Protein AF-A0A7Y5NGT2-F1 (afdb_monomer)

Sequence (74 aa):
MTENDFYIDERDLTLEEVQEALSRYERKYGMTSKEFSEKWKRGETYFVSESVDWIGLLEAYRALNGVSHQQSRN

Structure (mmCIF, N/CA/C/O backbone):
data_AF-A0A7Y5NGT2-F1
#
_entry.id   AF-A0A7Y5NGT2-F1
#
loop_
_atom_site.group_PDB
_atom_site.id
_atom_site.type_symbol
_atom_site.label_atom_id
_atom_site.label_alt_id
_atom_site.label_comp_id
_atom_site.label_asym_id
_atom_site.label_entity_id
_atom_site.label_seq_id
_atom_site.pdbx_PDB_ins_code
_atom_site.Cartn_x
_atom_site.Cartn_y
_atom_site.Cartn_z
_atom_site.occupancy
_atom_site.B_iso_or_equiv
_atom_site.auth_seq_id
_atom_site.auth_comp_id
_atom_site.auth_asym_id
_atom_site.auth_atom_id
_atom_site.pdbx_PDB_model_num
ATOM 1 N N . MET A 1 1 ? -16.611 14.201 -19.564 1.00 37.25 1 MET A N 1
ATOM 2 C CA . MET A 1 1 ? -15.268 13.659 -19.852 1.00 37.25 1 MET A CA 1
ATOM 3 C C . MET A 1 1 ? -14.919 12.752 -18.694 1.00 37.25 1 MET A C 1
ATOM 5 O O . MET A 1 1 ? -14.441 13.221 -17.673 1.00 37.25 1 MET A O 1
ATOM 9 N N . THR A 1 2 ? -15.299 11.491 -18.799 1.00 56.53 2 THR A N 1
ATOM 10 C CA . THR A 1 2 ? -15.109 10.474 -17.765 1.00 56.53 2 THR A CA 1
ATOM 11 C C . THR A 1 2 ? -14.823 9.208 -18.525 1.00 56.53 2 THR A C 1
ATOM 13 O O . THR A 1 2 ? -15.719 8.772 -19.225 1.00 56.53 2 THR A O 1
ATOM 16 N N . GLU A 1 3 ? -13.581 8.749 -18.452 1.00 46.06 3 GLU A N 1
ATOM 17 C CA . GLU A 1 3 ? -13.095 7.392 -18.737 1.00 46.06 3 GLU A CA 1
ATOM 18 C 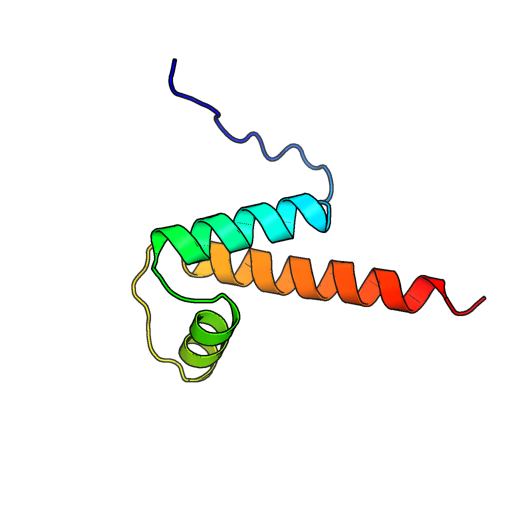C . GLU A 1 3 ? -11.589 7.533 -18.979 1.00 46.06 3 GLU A C 1
ATOM 20 O O . GLU A 1 3 ? -11.110 7.599 -20.105 1.00 46.06 3 GLU A O 1
ATOM 25 N N . ASN A 1 4 ? -10.829 7.654 -17.884 1.00 45.06 4 ASN A N 1
ATOM 26 C CA . ASN A 1 4 ? -9.482 7.096 -17.903 1.00 45.06 4 ASN A CA 1
ATOM 27 C C . ASN A 1 4 ? -9.673 5.610 -17.607 1.00 45.06 4 ASN A C 1
ATOM 29 O O . ASN A 1 4 ? -9.559 5.181 -16.459 1.00 45.06 4 ASN A O 1
ATOM 33 N N . ASP A 1 5 ? -10.050 4.865 -18.643 1.00 47.66 5 ASP A N 1
ATOM 34 C CA . ASP A 1 5 ? -9.797 3.435 -18.707 1.00 47.66 5 ASP A CA 1
ATOM 35 C C . ASP A 1 5 ? -8.285 3.267 -18.602 1.00 47.66 5 ASP A C 1
ATOM 37 O O . ASP A 1 5 ? -7.534 3.560 -19.537 1.00 47.66 5 ASP A O 1
ATOM 41 N N . PHE A 1 6 ? -7.827 2.891 -17.411 1.00 56.00 6 PHE A N 1
ATOM 42 C CA . PHE A 1 6 ? -6.434 2.569 -17.160 1.00 56.00 6 PHE A CA 1
ATOM 43 C C . PHE A 1 6 ? -6.107 1.286 -17.928 1.00 56.00 6 PHE A C 1
ATOM 45 O O . PHE A 1 6 ? -6.232 0.179 -17.409 1.00 56.00 6 PHE A O 1
ATOM 52 N N . TYR A 1 7 ? -5.706 1.450 -19.188 1.00 46.72 7 TYR A N 1
ATOM 53 C CA . TYR A 1 7 ? -4.928 0.461 -19.916 1.00 46.72 7 TYR A CA 1
ATOM 54 C C . TYR A 1 7 ? -3.652 0.220 -19.114 1.00 46.72 7 TYR A C 1
ATOM 56 O O . TYR A 1 7 ? -2.731 1.037 -19.133 1.00 46.72 7 TYR A O 1
ATOM 64 N N . ILE A 1 8 ? -3.604 -0.895 -18.392 1.00 48.34 8 ILE A N 1
ATOM 65 C CA . ILE A 1 8 ? -2.343 -1.446 -17.914 1.00 48.34 8 ILE A CA 1
ATOM 66 C C . ILE A 1 8 ? -1.711 -2.090 -19.151 1.00 48.34 8 ILE A C 1
ATOM 68 O O . ILE A 1 8 ? -1.903 -3.270 -19.430 1.00 48.34 8 ILE A O 1
ATOM 72 N N . ASP A 1 9 ? -1.065 -1.254 -19.967 1.00 46.16 9 ASP A N 1
ATOM 73 C CA . ASP A 1 9 ? -0.048 -1.695 -20.921 1.00 46.16 9 ASP A CA 1
ATOM 74 C C . ASP A 1 9 ? 0.962 -2.549 -20.132 1.00 46.16 9 ASP A C 1
ATOM 76 O O . ASP A 1 9 ? 1.191 -2.274 -18.953 1.00 46.16 9 ASP A O 1
ATOM 80 N N . GLU A 1 10 ? 1.550 -3.582 -20.735 1.00 52.75 10 GLU A N 1
ATOM 81 C CA . GLU A 1 10 ? 2.471 -4.552 -20.106 1.00 52.75 10 GLU A CA 1
ATOM 82 C C . GLU A 1 10 ? 3.813 -3.918 -19.660 1.00 52.75 10 GLU A C 1
ATOM 84 O O . GLU A 1 10 ? 4.860 -4.563 -19.621 1.00 52.75 10 GLU A O 1
ATOM 89 N N . ARG A 1 11 ? 3.811 -2.620 -19.352 1.00 59.94 11 ARG A N 1
ATOM 90 C CA . ARG A 1 11 ? 4.915 -1.859 -18.789 1.00 59.94 11 ARG A CA 1
ATOM 91 C C . ARG A 1 11 ? 4.945 -2.126 -17.289 1.00 59.94 11 ARG A C 1
ATOM 93 O O . ARG A 1 11 ? 3.944 -1.943 -16.599 1.00 59.94 11 ARG A O 1
ATOM 100 N N . ASP A 1 12 ? 6.105 -2.547 -16.794 1.00 65.00 12 ASP A N 1
ATOM 101 C CA . ASP A 1 12 ? 6.367 -2.656 -15.360 1.00 65.00 12 ASP A CA 1
ATOM 102 C C . ASP A 1 12 ? 5.933 -1.359 -14.658 1.00 65.00 12 ASP A C 1
ATOM 104 O O . ASP A 1 12 ? 6.408 -0.275 -15.008 1.00 65.00 12 ASP A O 1
ATOM 108 N N . LEU A 1 13 ? 5.023 -1.461 -13.683 1.00 73.50 13 LEU A N 1
ATOM 109 C CA . LEU A 1 13 ? 4.603 -0.310 -12.882 1.00 73.50 13 LEU A CA 1
ATOM 110 C C . LEU A 1 13 ? 5.830 0.325 -12.212 1.00 73.50 13 LEU A C 1
ATOM 112 O O . LEU A 1 13 ? 6.641 -0.370 -11.593 1.00 73.50 13 LEU A O 1
ATOM 116 N N . THR A 1 14 ? 5.959 1.649 -12.284 1.00 86.25 14 THR A N 1
ATOM 117 C CA . THR A 1 14 ? 7.015 2.373 -11.567 1.00 86.25 14 THR A CA 1
ATOM 118 C C . THR A 1 14 ? 6.685 2.513 -10.080 1.00 86.25 14 THR A C 1
ATOM 120 O O . THR A 1 14 ? 5.531 2.437 -9.657 1.00 86.25 14 THR A O 1
ATOM 123 N N . LEU A 1 15 ? 7.708 2.760 -9.250 1.00 85.12 15 LEU A N 1
ATOM 124 C CA . LEU A 1 15 ? 7.511 2.963 -7.810 1.00 85.12 15 LEU A CA 1
ATOM 125 C C . LEU A 1 15 ? 6.562 4.138 -7.516 1.00 85.12 15 LEU A C 1
ATOM 127 O O . LEU A 1 15 ? 5.772 4.059 -6.579 1.00 85.12 15 LEU A O 1
ATOM 131 N N . GLU A 1 16 ? 6.635 5.206 -8.312 1.00 88.94 16 GLU A N 1
ATOM 132 C CA . GLU A 1 16 ? 5.780 6.388 -8.171 1.00 88.94 16 GLU A CA 1
ATOM 133 C C . GLU A 1 16 ? 4.315 6.066 -8.495 1.00 88.94 16 GLU A C 1
ATOM 135 O O . GLU A 1 16 ? 3.432 6.374 -7.696 1.00 88.94 16 GLU A O 1
ATOM 140 N N . GLU A 1 17 ? 4.054 5.352 -9.594 1.00 88.25 17 GLU A N 1
ATOM 141 C CA . GLU A 1 17 ? 2.699 4.923 -9.973 1.00 88.25 17 GLU A CA 1
ATOM 142 C C . GLU A 1 17 ? 2.080 3.995 -8.925 1.00 88.25 17 GLU A C 1
ATOM 144 O O . GLU A 1 17 ? 0.913 4.147 -8.558 1.00 88.25 17 GLU A O 1
ATOM 149 N N . VAL A 1 18 ? 2.871 3.065 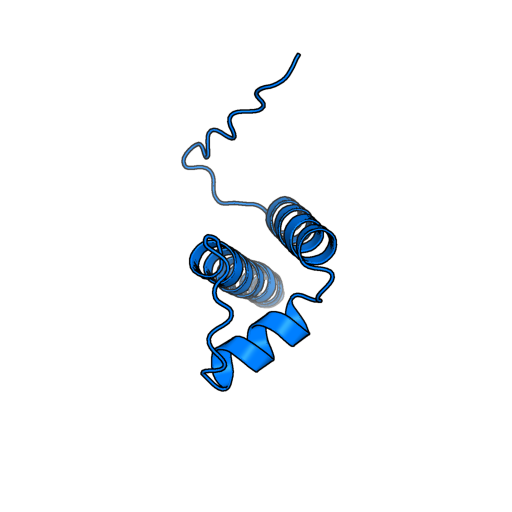-8.380 1.00 89.44 18 VAL A N 1
ATOM 150 C CA . VAL A 1 18 ? 2.416 2.181 -7.300 1.00 89.44 18 VAL A CA 1
ATOM 151 C C . VAL A 1 18 ? 2.095 2.978 -6.033 1.00 89.44 18 VAL A C 1
ATOM 153 O O . VAL A 1 18 ? 1.071 2.728 -5.396 1.00 89.44 18 VAL A O 1
ATOM 156 N N . GLN A 1 19 ? 2.925 3.956 -5.661 1.00 91.06 19 GLN A N 1
ATOM 157 C CA . GLN A 1 19 ? 2.660 4.830 -4.511 1.00 91.06 19 GLN A CA 1
ATOM 158 C C . GLN A 1 19 ? 1.398 5.677 -4.706 1.00 91.06 19 GLN A C 1
ATOM 160 O O . GLN A 1 19 ? 0.612 5.842 -3.766 1.00 91.06 19 GLN A O 1
ATOM 165 N N . GLU A 1 20 ? 1.180 6.205 -5.911 1.00 92.44 20 GLU A N 1
ATOM 166 C CA . GLU A 1 20 ? -0.018 6.976 -6.227 1.00 92.44 20 GLU A CA 1
ATOM 167 C C . GLU A 1 20 ? -1.271 6.097 -6.152 1.00 92.44 20 GLU A C 1
ATOM 169 O O . GLU A 1 20 ? -2.264 6.486 -5.528 1.00 92.44 20 GLU A O 1
ATOM 174 N N . ALA A 1 21 ? -1.213 4.891 -6.724 1.00 90.50 21 ALA A N 1
ATOM 175 C CA . ALA A 1 21 ? -2.296 3.922 -6.656 1.00 90.50 21 ALA A CA 1
ATOM 176 C C . ALA A 1 21 ? -2.631 3.589 -5.197 1.00 90.50 21 ALA A C 1
ATOM 178 O O . ALA A 1 21 ? -3.771 3.792 -4.780 1.00 90.50 21 ALA A O 1
ATOM 179 N N . LEU A 1 22 ? -1.642 3.201 -4.384 1.00 91.94 22 LEU A N 1
ATOM 180 C CA . LEU A 1 22 ? -1.831 2.944 -2.951 1.00 91.94 22 LEU A CA 1
ATOM 181 C C . LEU A 1 22 ? -2.462 4.146 -2.234 1.00 91.94 22 LEU A C 1
ATOM 183 O O . LEU A 1 22 ? -3.444 3.981 -1.517 1.00 91.94 22 LEU A O 1
ATOM 187 N N . SER A 1 23 ? -1.992 5.366 -2.499 1.00 92.94 23 SER A N 1
ATOM 188 C CA . SER A 1 23 ? -2.560 6.587 -1.908 1.00 92.94 23 SER A CA 1
ATOM 189 C C . SER A 1 23 ? -4.040 6.793 -2.256 1.00 92.94 23 SER A C 1
ATOM 191 O O . SER A 1 23 ? -4.801 7.337 -1.452 1.00 92.94 23 SER A O 1
ATOM 193 N N . ARG A 1 24 ? -4.481 6.386 -3.454 1.00 91.88 24 ARG A N 1
ATOM 194 C CA . ARG A 1 24 ? -5.900 6.440 -3.848 1.00 91.88 24 ARG A CA 1
ATOM 195 C C . ARG A 1 24 ? -6.729 5.435 -3.057 1.00 91.88 24 ARG A C 1
ATOM 197 O O . ARG A 1 24 ? -7.802 5.807 -2.582 1.00 91.88 24 ARG A O 1
ATOM 204 N N . TYR A 1 25 ? -6.226 4.215 -2.869 1.00 89.75 25 TYR A N 1
ATOM 205 C CA . TYR A 1 25 ? -6.861 3.216 -2.006 1.00 89.75 25 TYR A CA 1
ATOM 206 C C . TYR A 1 25 ? -6.983 3.723 -0.567 1.00 89.75 25 TYR A C 1
ATOM 208 O O . TYR A 1 25 ? -8.064 3.656 0.019 1.00 89.75 25 TYR A O 1
ATOM 216 N N . GLU A 1 26 ? -5.925 4.334 -0.033 1.00 92.38 26 GLU A N 1
ATOM 217 C CA . GLU A 1 26 ? -5.942 4.871 1.327 1.00 92.38 26 GLU A CA 1
ATOM 218 C C . GLU A 1 26 ? -7.005 5.951 1.522 1.00 92.38 26 GLU A C 1
ATOM 220 O O . GLU A 1 26 ? -7.752 5.927 2.501 1.00 92.38 26 GLU A O 1
ATOM 225 N N . ARG A 1 27 ? -7.131 6.873 0.560 1.00 92.56 27 ARG A N 1
ATOM 226 C CA . ARG A 1 27 ? -8.175 7.909 0.581 1.00 92.56 27 ARG A CA 1
ATOM 227 C C . ARG A 1 27 ? -9.574 7.325 0.403 1.00 92.56 27 ARG A C 1
ATOM 229 O O . ARG A 1 27 ? -10.492 7.759 1.091 1.00 92.56 27 ARG A O 1
ATOM 236 N N . LYS A 1 28 ? -9.743 6.362 -0.510 1.00 89.56 28 LYS A N 1
ATOM 237 C CA . LYS A 1 28 ? -11.037 5.725 -0.810 1.00 89.56 28 LYS A CA 1
ATOM 238 C C . LYS A 1 28 ? -11.597 4.992 0.405 1.00 89.56 28 LYS A C 1
ATOM 240 O O . LYS A 1 28 ? -12.793 5.078 0.669 1.00 89.56 28 LYS A O 1
ATOM 245 N N . TYR A 1 29 ? -10.734 4.296 1.139 1.00 87.31 29 TYR A N 1
ATOM 246 C CA . TYR A 1 29 ? -11.123 3.463 2.275 1.00 87.31 29 TYR A CA 1
ATOM 247 C C . TYR A 1 29 ? -10.892 4.119 3.639 1.00 87.31 29 TYR A C 1
ATOM 249 O O . TYR A 1 29 ? -11.282 3.545 4.655 1.00 87.31 29 TYR A O 1
ATOM 257 N N . GLY A 1 30 ? -10.281 5.308 3.675 1.00 91.44 30 GLY A N 1
ATOM 258 C CA . GLY A 1 30 ? -9.960 6.019 4.913 1.00 91.44 30 GLY A CA 1
ATOM 259 C C . GLY A 1 30 ? -9.027 5.225 5.831 1.00 91.44 30 GLY A C 1
ATOM 260 O O . GLY A 1 30 ? -9.158 5.302 7.048 1.00 91.44 30 GLY A O 1
ATOM 261 N N . MET A 1 31 ? -8.137 4.417 5.254 1.00 90.31 31 MET A N 1
ATOM 262 C CA . MET A 1 31 ? -7.275 3.472 5.966 1.00 90.31 31 MET A CA 1
ATOM 263 C C . MET A 1 31 ? -5.909 3.442 5.303 1.00 90.31 31 MET A C 1
ATOM 265 O O . MET A 1 31 ? -5.831 3.354 4.085 1.00 90.31 31 MET A O 1
ATOM 269 N N . THR A 1 32 ? -4.831 3.460 6.079 1.00 92.25 32 THR A N 1
ATOM 270 C CA . THR A 1 32 ? -3.489 3.359 5.501 1.00 92.25 32 THR A CA 1
ATOM 271 C C . THR A 1 32 ? -3.217 1.962 4.942 1.00 92.25 32 THR A C 1
ATOM 273 O O . THR A 1 32 ? -3.714 0.947 5.433 1.00 92.25 32 THR A O 1
ATOM 276 N N . SER A 1 33 ? -2.330 1.884 3.956 1.00 90.06 33 SER A N 1
ATOM 277 C CA . SER A 1 33 ? -1.820 0.642 3.372 1.00 90.06 33 SER A CA 1
ATOM 278 C C . SER A 1 33 ? -1.209 -0.292 4.417 1.00 90.06 33 SER A C 1
ATOM 280 O O . SER A 1 33 ? -1.297 -1.517 4.314 1.00 90.06 33 SER A O 1
ATOM 282 N N . LYS A 1 34 ? -0.600 0.290 5.458 1.00 90.06 34 LYS A N 1
ATOM 283 C CA . LYS A 1 34 ? -0.060 -0.452 6.597 1.00 90.06 34 LYS A CA 1
ATOM 284 C C . LYS A 1 34 ? -1.177 -1.098 7.412 1.00 90.06 34 LYS A C 1
ATOM 286 O O . LYS A 1 34 ? -1.115 -2.300 7.657 1.00 90.06 34 LYS A O 1
ATOM 291 N N . GLU A 1 35 ? -2.191 -0.326 7.797 1.00 90.88 35 GLU A N 1
ATOM 292 C CA . GLU A 1 35 ? -3.347 -0.835 8.544 1.00 90.88 35 GLU A CA 1
ATOM 293 C C . GLU A 1 35 ? -4.085 -1.919 7.755 1.00 90.88 35 GLU A C 1
ATOM 295 O O . GLU A 1 35 ? -4.398 -2.975 8.305 1.00 90.88 35 GLU A O 1
ATOM 300 N N . PHE A 1 36 ? -4.288 -1.705 6.453 1.00 89.50 36 PHE A N 1
ATOM 301 C CA . PHE A 1 36 ? -4.869 -2.706 5.563 1.00 89.50 36 PHE A CA 1
ATOM 302 C C . PHE A 1 36 ? -4.030 -3.994 5.540 1.00 89.50 36 PHE A C 1
ATOM 304 O O . PHE A 1 36 ? -4.564 -5.084 5.754 1.00 89.50 36 PHE A O 1
ATOM 311 N N . SER A 1 37 ? -2.705 -3.888 5.374 1.00 88.62 37 SER A N 1
ATOM 312 C CA . SER A 1 37 ? -1.811 -5.053 5.388 1.00 88.62 37 SER A CA 1
ATOM 313 C C . SER A 1 37 ? -1.834 -5.807 6.720 1.00 88.62 37 SER A C 1
ATOM 315 O O . SER A 1 37 ? -1.720 -7.034 6.720 1.00 88.62 37 SER A O 1
ATOM 317 N N . GLU A 1 38 ? -1.942 -5.110 7.851 1.00 89.38 38 GLU A N 1
ATOM 318 C CA . GLU A 1 38 ? -2.016 -5.730 9.176 1.00 89.38 38 GLU A CA 1
ATOM 319 C C . GLU A 1 38 ? -3.331 -6.489 9.372 1.00 89.38 38 GLU A C 1
ATOM 321 O O . GLU A 1 38 ? -3.304 -7.634 9.828 1.00 89.38 38 GLU A O 1
ATOM 326 N N . LYS A 1 39 ? -4.463 -5.899 8.969 1.00 86.44 39 LYS A N 1
ATOM 327 C CA . LYS A 1 39 ? -5.778 -6.557 9.008 1.00 86.44 39 LYS A CA 1
ATOM 328 C C . LYS A 1 39 ? -5.822 -7.791 8.113 1.00 86.44 39 LYS A C 1
ATOM 330 O O . LYS A 1 39 ? -6.221 -8.863 8.566 1.00 86.44 39 LYS A O 1
ATOM 335 N N . TRP A 1 40 ? -5.307 -7.673 6.888 1.00 84.94 40 TRP A N 1
ATOM 336 C CA . TRP A 1 40 ? -5.206 -8.794 5.953 1.00 84.94 40 TRP A CA 1
ATOM 337 C C . TRP A 1 40 ? -4.401 -9.962 6.539 1.00 84.94 40 TRP A C 1
ATOM 339 O O . TRP A 1 40 ? -4.851 -11.105 6.517 1.00 84.9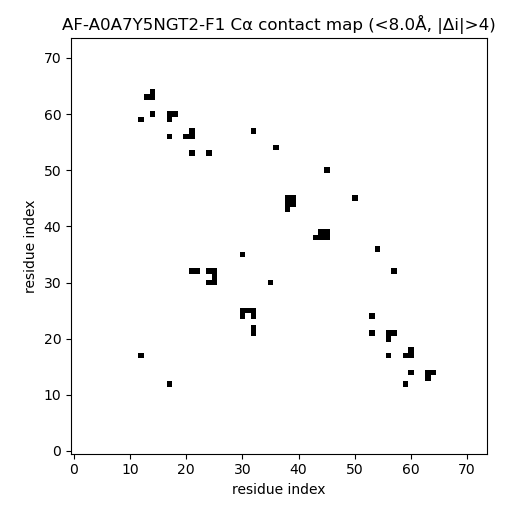4 40 TRP A O 1
ATOM 349 N N . LYS A 1 41 ? -3.237 -9.683 7.144 1.00 85.19 41 LYS A N 1
ATOM 350 C CA . LYS A 1 41 ? -2.386 -10.706 7.786 1.00 85.19 41 LYS A CA 1
ATOM 351 C C . LYS A 1 41 ? -3.051 -11.399 8.971 1.00 85.19 41 LYS A C 1
ATOM 353 O O . LYS A 1 41 ? -2.735 -12.552 9.250 1.00 85.19 41 LYS A O 1
ATOM 358 N N . ARG A 1 42 ? -3.942 -10.707 9.680 1.00 87.06 42 ARG A N 1
ATOM 359 C CA . ARG A 1 42 ? -4.713 -11.272 10.797 1.00 87.06 42 ARG A CA 1
ATOM 360 C C . ARG A 1 42 ? -5.903 -12.112 10.334 1.00 87.06 42 ARG A C 1
ATOM 362 O O . ARG A 1 42 ? -6.580 -12.695 11.174 1.00 87.06 42 ARG A O 1
ATOM 369 N N . GLY A 1 43 ? -6.157 -12.185 9.025 1.00 79.75 43 GLY A N 1
ATOM 370 C CA . GLY A 1 43 ? -7.346 -12.834 8.482 1.00 79.75 43 GLY A CA 1
ATOM 371 C C . GLY A 1 43 ? -8.630 -12.074 8.814 1.00 79.75 43 GLY A C 1
ATOM 372 O O . GLY A 1 43 ? -9.713 -12.647 8.732 1.00 79.75 43 GLY A O 1
ATOM 373 N N . GLU A 1 44 ? -8.527 -10.796 9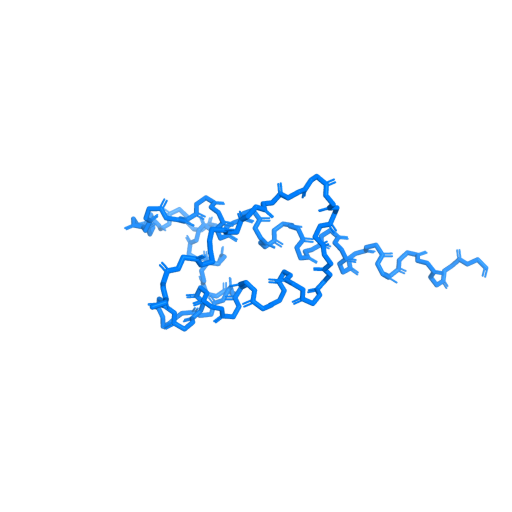.201 1.00 78.94 44 GLU A N 1
ATOM 374 C CA . GLU A 1 44 ? -9.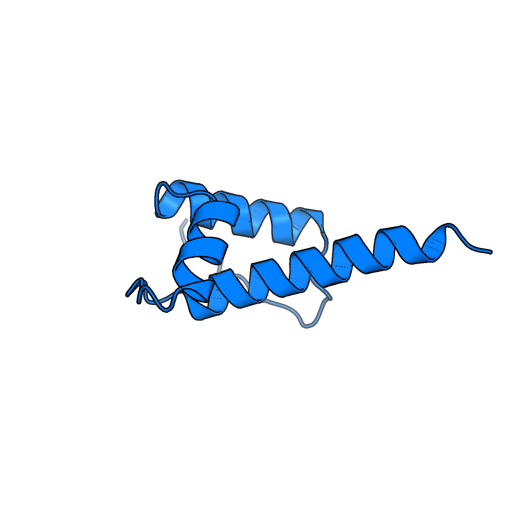692 -9.929 9.330 1.00 78.94 44 GLU A CA 1
ATOM 375 C C . GLU A 1 44 ? -10.190 -9.646 7.909 1.00 78.94 44 GLU A C 1
ATOM 377 O O . GLU A 1 44 ? -9.602 -8.842 7.182 1.00 78.94 44 GLU A O 1
ATOM 382 N N . THR A 1 45 ? -11.233 -10.364 7.479 1.00 62.41 45 THR A N 1
ATOM 383 C CA . THR A 1 45 ? -11.770 -10.253 6.121 1.00 62.41 45 THR A CA 1
ATOM 384 C C . THR A 1 45 ? -12.353 -8.862 5.919 1.00 62.41 45 THR A C 1
ATOM 386 O O . THR A 1 45 ? -13.486 -8.569 6.303 1.00 62.41 45 THR A O 1
ATOM 389 N N . TYR A 1 46 ? -11.567 -7.983 5.310 1.00 63.66 46 TYR A N 1
ATOM 390 C CA . TYR A 1 46 ? -12.062 -6.709 4.829 1.00 63.66 46 TYR A CA 1
ATOM 391 C C . TYR A 1 46 ? -12.718 -6.975 3.474 1.00 63.66 46 TYR A C 1
ATOM 393 O O . TYR A 1 46 ? -12.035 -7.110 2.461 1.00 63.66 46 TYR A O 1
ATOM 401 N N . PHE A 1 47 ? -14.045 -7.133 3.470 1.00 60.94 47 PHE A N 1
ATOM 402 C CA . PHE A 1 47 ? -14.838 -7.322 2.253 1.00 60.94 47 PHE A CA 1
ATOM 403 C C . PHE A 1 47 ? -14.907 -6.012 1.462 1.00 60.94 47 PHE A C 1
ATOM 405 O O . PHE A 1 47 ? -15.937 -5.347 1.393 1.00 60.94 47 PHE A O 1
ATOM 412 N N . VAL A 1 48 ? -13.779 -5.631 0.877 1.00 65.50 48 VAL A N 1
ATOM 413 C CA . VAL A 1 48 ? -13.709 -4.649 -0.198 1.00 65.50 48 VAL A CA 1
ATOM 414 C C . VAL A 1 48 ? -13.410 -5.426 -1.469 1.00 65.50 48 VAL A C 1
ATOM 416 O O . VAL A 1 48 ? -12.518 -6.279 -1.485 1.00 65.50 48 VAL A O 1
ATOM 419 N N . SER A 1 49 ? -14.189 -5.184 -2.521 1.00 74.75 49 SER A N 1
ATOM 420 C CA . SER A 1 49 ? -14.087 -5.914 -3.793 1.00 74.75 49 SER A CA 1
ATOM 421 C C . SER A 1 49 ? -12.693 -5.826 -4.422 1.00 74.75 49 SER A C 1
ATOM 423 O O . SER A 1 49 ? -12.310 -6.712 -5.170 1.00 74.75 49 SER A O 1
ATOM 425 N N . GLU A 1 50 ? -11.930 -4.792 -4.069 1.00 82.12 50 GLU A N 1
ATOM 426 C CA . GLU A 1 50 ? -10.589 -4.497 -4.587 1.00 82.12 50 GLU A CA 1
ATOM 427 C C . GLU A 1 50 ? -9.466 -4.900 -3.601 1.00 82.12 50 GLU A C 1
ATOM 429 O O . GLU A 1 50 ? -8.332 -4.442 -3.702 1.00 82.12 50 GLU A O 1
ATOM 434 N N . SER A 1 51 ? -9.763 -5.723 -2.587 1.00 81.94 51 SER A N 1
ATOM 435 C CA . SER A 1 51 ? -8.772 -6.137 -1.573 1.00 81.94 51 SER A CA 1
ATOM 436 C C . SER A 1 51 ? -7.594 -6.904 -2.180 1.00 81.94 51 SER A C 1
ATOM 438 O O . SER A 1 51 ? -6.453 -6.711 -1.764 1.00 81.94 51 SER A O 1
ATOM 440 N N . VAL A 1 52 ? -7.856 -7.732 -3.192 1.00 84.62 52 VAL A N 1
ATOM 441 C CA . VAL A 1 52 ? -6.820 -8.461 -3.937 1.00 84.62 52 VAL A CA 1
ATOM 442 C C . VAL A 1 52 ? -5.909 -7.493 -4.696 1.00 84.62 52 VAL A C 1
ATOM 444 O O . VAL A 1 52 ? -4.689 -7.634 -4.625 1.00 84.62 52 VAL A O 1
ATOM 447 N N . ASP A 1 53 ? -6.479 -6.471 -5.336 1.00 86.81 53 ASP A N 1
ATOM 448 C CA . ASP A 1 53 ? -5.724 -5.455 -6.079 1.00 86.81 53 ASP A CA 1
ATOM 449 C C . ASP A 1 53 ? -4.846 -4.619 -5.143 1.00 86.81 53 ASP A C 1
ATOM 451 O O . ASP A 1 53 ? -3.669 -4.384 -5.422 1.00 86.81 53 ASP A O 1
ATOM 455 N N . TRP A 1 54 ? -5.380 -4.232 -3.979 1.00 88.75 54 TRP A N 1
ATOM 456 C CA . TRP A 1 54 ? -4.612 -3.499 -2.972 1.00 88.75 54 TRP A CA 1
ATOM 457 C C . TRP A 1 54 ? -3.436 -4.337 -2.448 1.00 88.75 54 TRP A C 1
ATOM 459 O O . TRP A 1 54 ? -2.322 -3.827 -2.326 1.00 88.75 54 TRP A O 1
ATOM 469 N N . ILE A 1 55 ? -3.625 -5.639 -2.207 1.00 88.81 55 ILE A N 1
ATOM 470 C CA . ILE A 1 55 ? -2.515 -6.537 -1.851 1.00 88.81 55 ILE A CA 1
ATOM 471 C C . ILE A 1 55 ? -1.495 -6.645 -2.989 1.00 88.81 55 ILE A C 1
ATOM 473 O O . ILE A 1 55 ? -0.297 -6.557 -2.722 1.00 88.81 55 ILE A O 1
ATOM 477 N N . GLY A 1 56 ? -1.940 -6.769 -4.241 1.00 88.81 56 GLY A N 1
ATOM 478 C CA . GLY A 1 56 ? -1.054 -6.793 -5.407 1.00 88.81 56 GLY A CA 1
ATOM 479 C C . GLY A 1 56 ? -0.159 -5.554 -5.487 1.00 88.81 56 GLY A C 1
ATOM 480 O O . GLY A 1 56 ? 1.056 -5.673 -5.645 1.00 88.81 56 GLY A O 1
ATOM 481 N N . LEU A 1 57 ? -0.731 -4.367 -5.270 1.00 89.69 57 LEU A N 1
ATOM 482 C CA . LEU A 1 57 ? 0.014 -3.105 -5.227 1.00 89.69 57 LEU A CA 1
ATOM 483 C C . LEU A 1 57 ? 1.023 -3.051 -4.071 1.00 89.69 57 LEU A C 1
ATOM 485 O O . LEU A 1 57 ? 2.122 -2.524 -4.238 1.00 89.69 57 LEU A O 1
ATOM 489 N N . LEU A 1 58 ? 0.693 -3.612 -2.904 1.00 89.25 58 LEU A N 1
ATOM 490 C CA . LEU A 1 58 ? 1.623 -3.675 -1.771 1.00 89.25 58 LEU A CA 1
ATOM 491 C C . LEU A 1 58 ? 2.816 -4.589 -2.041 1.00 89.25 58 LEU A C 1
ATOM 493 O O . LEU A 1 58 ? 3.938 -4.261 -1.650 1.00 89.25 58 LEU A O 1
ATOM 497 N N . GLU A 1 59 ? 2.590 -5.728 -2.689 1.00 88.81 59 GLU A N 1
ATOM 498 C CA . GLU A 1 59 ? 3.674 -6.630 -3.077 1.00 88.81 59 GLU A CA 1
ATOM 499 C C . GLU A 1 59 ? 4.542 -6.007 -4.180 1.00 88.81 59 GLU A C 1
ATOM 501 O O . GLU A 1 59 ? 5.769 -6.031 -4.068 1.00 88.81 59 GLU A O 1
ATOM 506 N N . ALA A 1 60 ? 3.938 -5.340 -5.172 1.00 87.94 60 ALA A N 1
ATOM 507 C CA . ALA A 1 60 ? 4.670 -4.585 -6.192 1.00 87.94 60 ALA A CA 1
ATOM 508 C C . ALA A 1 60 ? 5.532 -3.472 -5.572 1.00 87.94 60 ALA A C 1
ATOM 510 O O . ALA A 1 60 ? 6.718 -3.355 -5.882 1.00 87.94 60 ALA A O 1
ATOM 511 N N . TYR A 1 61 ? 4.980 -2.710 -4.621 1.00 88.19 61 TYR A N 1
ATOM 512 C CA . TYR A 1 61 ? 5.713 -1.677 -3.886 1.00 88.19 61 TYR A CA 1
ATOM 513 C C . TYR A 1 61 ? 6.947 -2.247 -3.177 1.00 88.19 61 TYR A C 1
ATOM 515 O O . TYR A 1 61 ? 8.036 -1.677 -3.255 1.00 88.19 61 TYR A O 1
ATOM 523 N N . ARG A 1 62 ? 6.797 -3.392 -2.498 1.00 86.50 62 ARG A N 1
ATOM 524 C CA . ARG A 1 62 ? 7.906 -4.069 -1.809 1.00 86.50 62 ARG A CA 1
ATOM 525 C C . ARG A 1 62 ? 8.962 -4.569 -2.783 1.00 86.50 62 ARG A C 1
ATOM 527 O O . ARG A 1 62 ? 10.146 -4.412 -2.496 1.00 86.50 62 ARG A O 1
ATOM 534 N N . ALA A 1 63 ? 8.551 -5.150 -3.907 1.00 84.62 63 ALA A N 1
ATOM 535 C CA . ALA A 1 63 ? 9.466 -5.635 -4.931 1.00 84.62 63 ALA A CA 1
ATOM 536 C C . ALA A 1 63 ? 10.288 -4.483 -5.526 1.00 84.62 63 ALA A C 1
ATOM 538 O O . ALA A 1 63 ? 11.515 -4.544 -5.517 1.00 84.62 63 ALA A O 1
ATOM 539 N N . LEU A 1 64 ? 9.637 -3.397 -5.948 1.00 82.44 64 LEU A N 1
ATOM 540 C CA . LEU A 1 64 ? 10.298 -2.232 -6.544 1.00 82.44 64 LEU A CA 1
ATOM 541 C C . LEU A 1 64 ? 11.234 -1.530 -5.552 1.00 82.44 64 LEU A C 1
ATOM 543 O O . LEU A 1 64 ? 12.376 -1.228 -5.890 1.00 82.44 64 LEU A O 1
ATOM 547 N N . ASN A 1 65 ? 10.794 -1.340 -4.305 1.00 79.38 65 ASN A N 1
ATOM 548 C CA . ASN A 1 65 ? 11.615 -0.724 -3.260 1.00 79.38 65 ASN A CA 1
ATOM 549 C C . ASN A 1 65 ? 12.788 -1.633 -2.826 1.00 79.38 65 ASN A C 1
ATOM 551 O O . ASN A 1 65 ? 13.886 -1.162 -2.531 1.00 79.38 65 ASN A O 1
ATOM 555 N N . GLY A 1 66 ? 12.589 -2.955 -2.838 1.00 67.81 66 GLY A N 1
ATOM 556 C CA . GLY 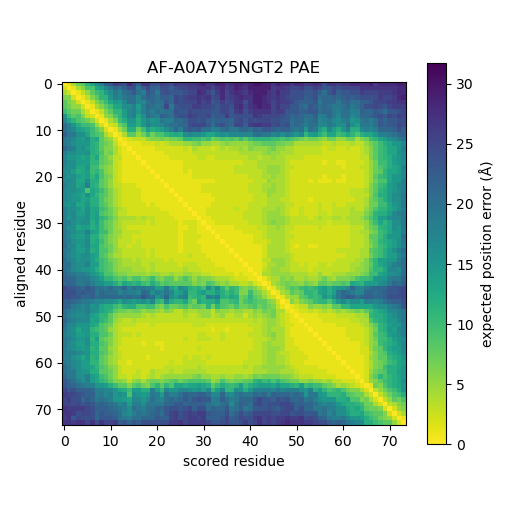A 1 66 ? 13.647 -3.941 -2.608 1.00 67.81 66 GLY A CA 1
ATOM 557 C C . GLY A 1 66 ? 14.689 -3.975 -3.732 1.00 67.81 66 GLY A C 1
ATOM 558 O O . GLY A 1 66 ? 15.885 -4.068 -3.458 1.00 67.81 66 GLY A O 1
ATOM 559 N N . VAL A 1 67 ? 14.262 -3.825 -4.991 1.00 56.53 67 VAL A N 1
ATOM 560 C CA . VAL A 1 67 ? 15.153 -3.730 -6.161 1.00 56.53 67 VAL A CA 1
ATOM 561 C C . VAL A 1 67 ? 15.990 -2.447 -6.122 1.00 56.53 67 VAL A C 1
ATOM 563 O O . VAL A 1 67 ? 17.190 -2.505 -6.398 1.00 56.53 67 VAL A O 1
ATOM 566 N N . SER A 1 68 ? 15.421 -1.312 -5.698 1.00 51.94 68 SER A N 1
ATOM 567 C CA . SER A 1 68 ? 16.169 -0.054 -5.523 1.00 51.94 68 SER A CA 1
ATOM 568 C C . SER A 1 68 ? 17.323 -0.170 -4.517 1.00 51.94 68 SER A C 1
ATOM 570 O O . SER A 1 68 ? 18.348 0.487 -4.682 1.00 51.94 68 SER A O 1
ATOM 572 N N . HIS A 1 69 ? 17.211 -1.044 -3.512 1.00 46.41 69 HIS A N 1
ATOM 573 C CA . HIS A 1 69 ? 18.283 -1.291 -2.541 1.00 46.41 69 HIS A CA 1
ATOM 574 C C . HIS A 1 69 ? 19.389 -2.236 -3.043 1.00 46.41 69 HIS A C 1
ATOM 576 O O . HIS A 1 69 ? 20.502 -2.203 -2.513 1.00 46.41 69 HIS A O 1
ATOM 582 N N . GLN A 1 70 ? 19.123 -3.056 -4.064 1.00 41.72 70 GLN A N 1
ATOM 583 C CA . GLN A 1 70 ? 20.090 -4.024 -4.596 1.00 41.72 70 GLN A CA 1
ATOM 584 C C . GLN A 1 70 ? 21.111 -3.373 -5.553 1.00 41.72 70 GLN A C 1
ATOM 586 O O . GLN A 1 70 ? 22.226 -3.872 -5.682 1.00 41.72 70 GLN A O 1
ATOM 591 N N . GLN A 1 71 ? 20.777 -2.242 -6.191 1.00 42.06 71 GLN A N 1
ATOM 592 C CA . GLN A 1 71 ? 21.664 -1.578 -7.163 1.00 42.06 71 GLN A CA 1
ATOM 593 C C . GLN A 1 71 ? 22.829 -0.779 -6.541 1.00 42.06 71 GLN A C 1
ATOM 595 O O . GLN A 1 71 ? 23.730 -0.372 -7.265 1.00 42.06 71 GLN A O 1
ATOM 600 N N . SER A 1 72 ? 22.880 -0.612 -5.213 1.00 47.44 72 SER A N 1
ATOM 601 C CA . SER A 1 72 ? 23.986 0.077 -4.513 1.00 47.44 72 SER A CA 1
ATOM 602 C C . SER A 1 72 ? 25.139 -0.842 -4.073 1.00 47.44 72 SER A C 1
ATOM 604 O O . SER A 1 72 ? 25.987 -0.434 -3.279 1.00 47.44 72 SER A O 1
ATOM 606 N N . ARG A 1 73 ? 25.188 -2.094 -4.547 1.00 44.12 73 ARG A N 1
ATOM 607 C CA . ARG A 1 73 ? 26.330 -3.006 -4.3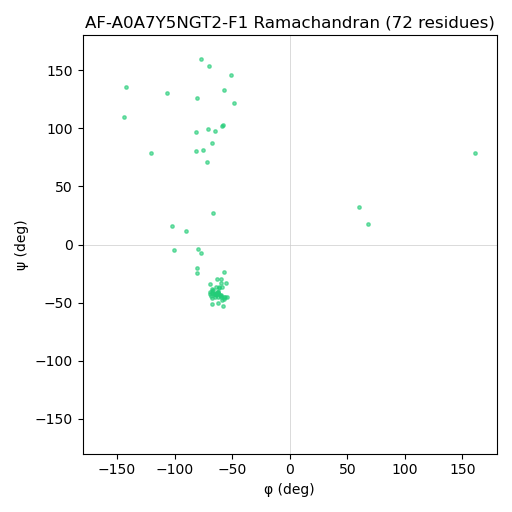62 1.00 44.12 73 ARG A CA 1
ATOM 608 C C . ARG A 1 73 ? 26.886 -3.437 -5.719 1.00 44.12 73 ARG A C 1
ATOM 610 O O . ARG A 1 73 ? 26.601 -4.541 -6.168 1.00 44.12 73 ARG A O 1
ATOM 617 N N .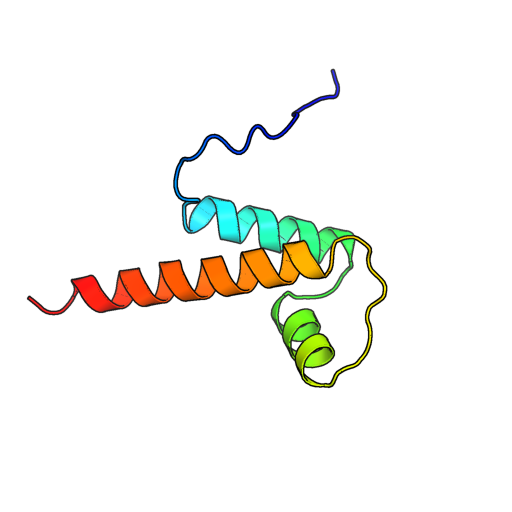 ASN A 1 74 ? 27.665 -2.566 -6.352 1.00 37.16 74 ASN A N 1
ATOM 618 C CA . ASN A 1 74 ? 28.696 -2.927 -7.330 1.00 37.16 74 ASN A CA 1
ATOM 619 C C . ASN A 1 74 ? 29.801 -1.875 -7.311 1.00 37.16 74 ASN A C 1
ATOM 621 O O . ASN A 1 74 ? 29.452 -0.676 -7.249 1.00 37.16 74 ASN A O 1
#

Mean predicted aligned error: 9.85 Å

pLDDT: mean 75.37, std 17.97, range [37.16, 92.94]

Solvent-accessible surface area (backbone atoms only — not comparable to full-atom values): 4678 Å² total; per-residue (Å²): 143,85,78,87,74,79,76,80,59,97,63,8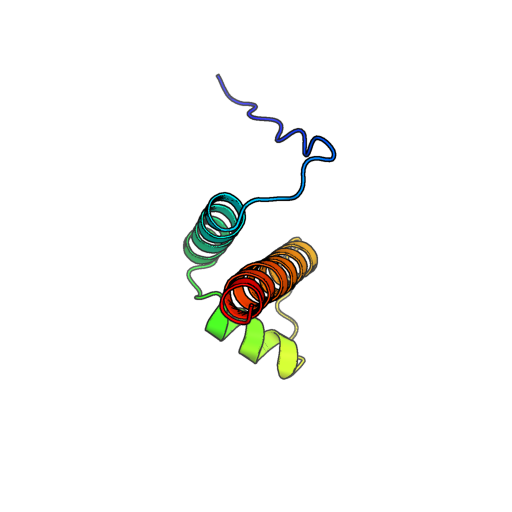1,81,48,66,65,58,38,50,51,51,51,53,50,52,19,64,76,69,75,43,51,69,66,59,52,52,52,36,54,74,70,66,51,81,67,92,48,98,56,47,66,58,54,50,52,44,53,52,50,43,51,52,50,58,52,53,65,62,58,73,80,74,125

Nearest PDB structures (foldseek):
  5x11-assembly4_H  TM=3.193E-01  e=4.818E+00  Bacillus spizizenii str. W23
  5x11-assembly1_A  TM=3.236E-01  e=5.850E+00  Bacillus spizizenii str. W23

Foldseek 3Di:
DDDPPPPPDVDQDALVNLVVVQVVVCVVVVHHLVRLVVCVVVVVDPPDPCSVVSVVSVVSNCVNVVVVVVVPPD

Secondary structure (DSSP, 8-state):
---------SSPPPHHHHHHHHHHHHHHHTS-HHHHHHHHHTT-----TTHHHHHHHHHHHHHHHHHHHHTT--

Radius of gyration: 14.26 Å; Cα contacts (8 Å, |Δi|>4): 31; chains: 1; bounding box: 44×26×32 Å